Protein AF-A0A859QEV9-F1 (afdb_monomer_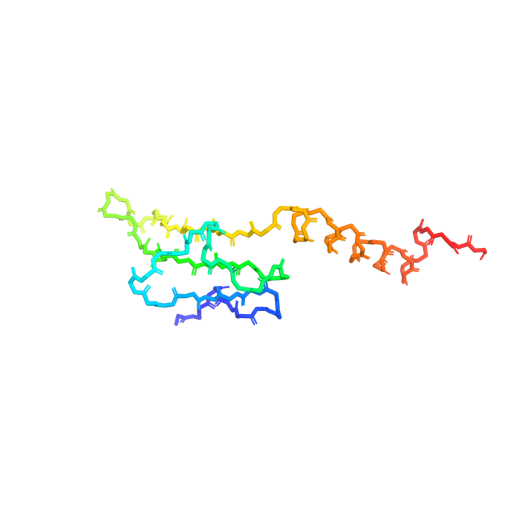lite)

Sequence (79 aa):
METILATPANLKIICDEANPTPRLIQDPTVVHVGRVKVNSDDQCGLWICFVADNLQVGAALNALLIAKVAIANNVIGGS

Secondary structure (DSSP, 8-state):
---SS---TTEEE--SSS---GGG---TTSEEEEEEEE-SS-TT-EEEEEE--IIIIIIIIHHHHHHHHHHHTTSSS--

pLDDT: mean 81.51, std 14.29, range [37.28, 95.88]

Organism: NCBI:txid375549

Structure (mmCIF, N/CA/C/O backbone):
data_AF-A0A859QEV9-F1
#
_entry.id   AF-A0A859QEV9-F1
#
loop_
_atom_site.group_PDB
_atom_site.id
_atom_site.type_symbol
_atom_site.label_atom_id
_atom_site.label_alt_id
_atom_site.label_comp_id
_atom_site.label_asym_id
_atom_site.label_entity_id
_atom_site.label_seq_id
_atom_site.pdbx_PDB_ins_code
_atom_site.Cartn_x
_atom_site.Cartn_y
_atom_site.Cartn_z
_atom_site.occupancy
_atom_site.B_iso_or_equiv
_atom_site.auth_seq_id
_atom_site.auth_comp_id
_atom_site.auth_asym_id
_atom_site.auth_atom_id
_atom_site.pdbx_PDB_model_num
ATOM 1 N N . MET A 1 1 ? -3.430 -15.691 18.273 1.00 38.59 1 MET A N 1
ATOM 2 C CA . MET A 1 1 ? -3.995 -14.806 17.237 1.00 38.59 1 MET A CA 1
ATOM 3 C C . MET A 1 1 ? -2.822 -14.077 16.618 1.00 38.59 1 MET A C 1
ATOM 5 O O . MET A 1 1 ? -2.252 -13.216 17.271 1.00 38.59 1 MET A O 1
ATOM 9 N N . GLU A 1 2 ? -2.368 -14.530 15.453 1.00 37.28 2 GLU A N 1
ATOM 10 C CA . GLU A 1 2 ? -1.260 -13.892 14.737 1.00 37.28 2 GLU A CA 1
ATOM 11 C C . GLU A 1 2 ? -1.745 -12.567 14.138 1.00 37.28 2 GLU A C 1
ATOM 13 O O . GLU A 1 2 ? -2.818 -12.500 13.537 1.00 37.28 2 GLU A O 1
ATOM 18 N N . THR A 1 3 ? -0.987 -11.492 14.339 1.00 50.59 3 THR A N 1
ATOM 19 C CA . THR A 1 3 ? -1.290 -10.180 13.761 1.00 50.59 3 THR A CA 1
ATOM 20 C C . THR A 1 3 ? -1.021 -10.239 12.252 1.00 50.59 3 THR A C 1
ATOM 22 O O . THR A 1 3 ? 0.131 -10.222 11.836 1.00 50.59 3 THR A O 1
ATOM 25 N N . ILE A 1 4 ? -2.075 -10.318 11.426 1.00 59.78 4 ILE A N 1
ATOM 26 C CA . ILE A 1 4 ? -1.976 -10.410 9.947 1.00 59.78 4 ILE A CA 1
ATOM 27 C C . ILE A 1 4 ? -1.386 -9.136 9.321 1.00 59.78 4 ILE A C 1
ATOM 29 O O . ILE A 1 4 ? -0.773 -9.187 8.256 1.00 59.78 4 ILE A O 1
ATOM 33 N N . LEU A 1 5 ? -1.473 -8.001 10.017 1.00 59.97 5 LEU A N 1
ATOM 34 C CA . LEU A 1 5 ? -0.604 -6.857 9.757 1.00 59.97 5 LEU A CA 1
ATOM 35 C C . LEU A 1 5 ? 0.789 -7.164 10.333 1.00 59.97 5 LEU A C 1
ATOM 37 O O . LEU A 1 5 ? 1.244 -6.528 11.280 1.00 59.97 5 LEU A O 1
ATOM 41 N N . ALA A 1 6 ? 1.454 -8.182 9.783 1.00 55.53 6 ALA A N 1
ATOM 42 C CA . ALA A 1 6 ? 2.900 -8.287 9.882 1.00 55.53 6 ALA A CA 1
ATOM 43 C C . ALA A 1 6 ? 3.488 -6.976 9.346 1.00 55.53 6 ALA A C 1
ATOM 45 O O . ALA A 1 6 ? 2.851 -6.313 8.530 1.00 55.53 6 ALA A O 1
ATOM 46 N N . THR A 1 7 ? 4.667 -6.573 9.802 1.00 57.47 7 THR A N 1
ATOM 47 C CA . THR A 1 7 ? 5.340 -5.361 9.321 1.00 57.47 7 THR A CA 1
ATOM 48 C C . THR A 1 7 ? 6.241 -5.746 8.137 1.00 57.47 7 THR A C 1
ATOM 50 O O . THR A 1 7 ? 7.426 -6.006 8.357 1.00 57.47 7 THR A O 1
ATOM 53 N N . PRO A 1 8 ? 5.751 -5.878 6.881 1.00 64.88 8 PRO A N 1
ATOM 54 C CA . PRO A 1 8 ? 6.653 -5.988 5.745 1.00 64.88 8 PRO A CA 1
ATOM 55 C C . PRO A 1 8 ? 7.464 -4.693 5.648 1.00 64.88 8 PRO A C 1
ATOM 57 O O . PRO A 1 8 ? 7.034 -3.646 6.132 1.00 64.88 8 PRO A O 1
ATOM 60 N N . ALA A 1 9 ? 8.621 -4.753 4.989 1.00 68.69 9 ALA A N 1
ATOM 61 C CA . ALA A 1 9 ? 9.608 -3.667 4.964 1.00 68.69 9 ALA A CA 1
ATOM 62 C C . ALA A 1 9 ? 9.050 -2.276 4.582 1.00 68.69 9 ALA A C 1
ATOM 64 O O . ALA A 1 9 ? 9.625 -1.268 4.975 1.00 68.69 9 ALA A O 1
ATOM 65 N N . ASN A 1 10 ? 7.921 -2.218 3.864 1.00 66.12 10 ASN A N 1
ATOM 66 C CA . ASN A 1 10 ? 7.340 -0.982 3.327 1.00 66.12 10 ASN A CA 1
ATOM 67 C C . ASN A 1 10 ? 6.045 -0.548 4.051 1.00 66.12 10 ASN A C 1
ATOM 69 O O . ASN A 1 10 ? 5.326 0.330 3.566 1.00 66.12 10 ASN A O 1
ATOM 73 N N . LEU A 1 11 ? 5.705 -1.180 5.180 1.00 69.94 11 LEU A N 1
ATOM 74 C CA . LEU A 1 11 ? 4.509 -0.875 5.965 1.00 69.94 11 LEU A CA 1
ATOM 75 C C . LEU A 1 11 ? 4.902 -0.372 7.349 1.00 69.94 11 LEU A C 1
ATOM 77 O O . LEU A 1 11 ? 5.628 -1.045 8.076 1.00 69.94 11 LEU A O 1
ATOM 81 N N . LYS A 1 12 ? 4.359 0.776 7.749 1.00 73.94 12 LYS A N 1
ATOM 82 C CA . LYS A 1 12 ? 4.521 1.310 9.099 1.00 73.94 12 LYS A CA 1
ATOM 83 C C . LYS A 1 12 ? 3.166 1.392 9.789 1.00 73.94 12 LYS A C 1
ATOM 85 O O . LYS A 1 12 ? 2.303 2.184 9.410 1.00 73.94 12 LYS A O 1
ATOM 90 N N . ILE A 1 13 ? 2.987 0.575 10.821 1.00 71.50 13 ILE A N 1
ATOM 91 C CA . ILE A 1 13 ? 1.799 0.626 11.675 1.00 71.50 13 ILE A CA 1
ATOM 92 C C . ILE A 1 13 ? 2.004 1.744 12.696 1.00 71.50 13 ILE A C 1
ATOM 94 O O . ILE A 1 13 ? 2.981 1.742 13.445 1.00 71.50 13 ILE A O 1
ATOM 98 N N . ILE A 1 14 ? 1.089 2.707 12.712 1.00 67.12 14 ILE A N 1
ATOM 99 C CA . ILE A 1 14 ? 1.009 3.734 13.745 1.00 67.12 14 ILE A CA 1
ATOM 100 C C . ILE A 1 14 ? -0.010 3.243 14.774 1.00 67.12 14 ILE A C 1
ATOM 102 O O . ILE A 1 14 ? -1.214 3.256 14.526 1.00 67.12 14 ILE A O 1
ATOM 106 N N . CYS A 1 15 ? 0.492 2.769 15.915 1.00 56.34 15 CYS A N 1
ATOM 107 C CA . CYS A 1 15 ? -0.332 2.268 17.021 1.00 56.34 15 CYS A CA 1
ATOM 108 C C . CYS A 1 15 ? -0.892 3.381 17.922 1.00 56.34 15 CYS A C 1
ATOM 110 O O . CYS A 1 15 ? -1.651 3.082 18.837 1.00 56.34 15 CYS A O 1
ATOM 112 N N . ASP A 1 16 ? -0.492 4.633 17.695 1.00 54.72 16 ASP A N 1
ATOM 113 C CA . ASP A 1 16 ? -0.835 5.764 18.555 1.00 54.72 16 ASP A CA 1
ATOM 114 C C . ASP A 1 16 ? -2.128 6.466 18.100 1.00 54.72 16 ASP A C 1
ATOM 116 O O . ASP A 1 16 ? -2.523 6.367 16.936 1.00 54.72 16 ASP A O 1
ATOM 120 N N . GLU A 1 17 ? -2.779 7.220 18.992 1.00 52.31 17 GLU A N 1
ATOM 121 C CA . GLU A 1 17 ? -4.051 7.919 18.699 1.00 52.31 17 GLU A CA 1
ATOM 122 C C . GLU A 1 17 ? -3.934 9.008 17.608 1.00 52.31 17 GLU A C 1
ATOM 124 O O . GLU A 1 17 ? -4.933 9.530 17.093 1.00 52.31 17 GLU A O 1
ATOM 129 N N . ALA A 1 18 ? -2.704 9.344 17.214 1.00 60.41 18 ALA A N 1
ATOM 130 C CA . ALA A 1 18 ? -2.410 10.249 16.118 1.00 60.41 18 ALA A CA 1
ATOM 131 C C . ALA A 1 18 ? -2.703 9.582 14.764 1.00 60.41 18 ALA A C 1
ATOM 133 O O . ALA A 1 18 ? -1.937 8.774 14.241 1.00 60.41 18 ALA A O 1
ATOM 134 N N . ASN A 1 19 ? -3.829 9.963 14.164 1.00 69.25 19 ASN A N 1
ATOM 135 C CA . ASN A 1 19 ? -4.216 9.471 12.846 1.00 69.25 19 ASN A CA 1
ATOM 136 C C . AS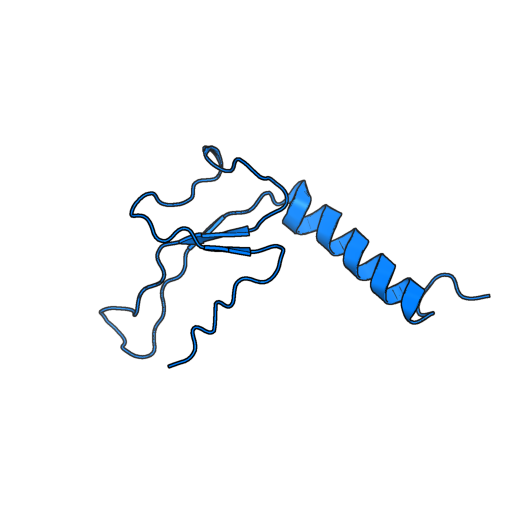N A 1 19 ? -3.200 9.907 11.784 1.00 69.25 19 ASN A C 1
ATOM 138 O O . ASN A 1 19 ? -2.896 11.105 11.708 1.00 69.25 19 ASN A O 1
ATOM 142 N N . PRO A 1 20 ? -2.724 8.990 10.919 1.00 78.38 20 PRO A N 1
ATOM 143 C CA . PRO A 1 20 ? -1.929 9.408 9.784 1.00 78.38 20 PRO A CA 1
ATOM 144 C C . PRO A 1 20 ? -2.766 10.371 8.937 1.00 78.38 20 PRO A C 1
ATOM 146 O O . PRO A 1 20 ? -3.944 10.137 8.668 1.00 78.38 20 PRO A O 1
ATOM 149 N N . THR A 1 21 ? -2.163 11.485 8.539 1.00 85.69 21 THR A N 1
ATOM 150 C CA . THR A 1 21 ? -2.757 12.425 7.585 1.00 85.69 21 THR A CA 1
ATOM 151 C C . THR A 1 21 ? -1.727 12.725 6.507 1.00 85.69 21 THR A C 1
ATOM 153 O O . THR A 1 21 ? -0.533 12.699 6.815 1.00 85.69 21 THR A O 1
ATOM 156 N N . PRO A 1 22 ? -2.145 13.044 5.268 1.00 88.12 22 PRO A N 1
ATOM 157 C CA . PRO A 1 22 ? -1.207 13.290 4.172 1.00 88.12 22 PRO A CA 1
ATOM 158 C C . PRO A 1 22 ? -0.111 14.314 4.496 1.00 88.12 22 PRO A C 1
ATOM 160 O O . PRO A 1 22 ? 1.022 14.173 4.060 1.00 88.12 22 PRO A O 1
ATOM 163 N N . ARG A 1 23 ? -0.424 15.319 5.323 1.00 87.69 23 ARG A N 1
ATOM 164 C CA . ARG A 1 23 ? 0.524 16.362 5.738 1.00 87.69 23 ARG A CA 1
ATOM 165 C C . ARG A 1 23 ? 1.611 15.873 6.703 1.00 87.69 23 ARG A C 1
ATOM 167 O O . ARG A 1 23 ? 2.648 16.514 6.804 1.00 87.69 23 ARG A O 1
ATOM 174 N N . LEU A 1 24 ? 1.356 14.809 7.462 1.00 82.06 24 LEU A N 1
ATOM 175 C CA . LEU A 1 24 ? 2.231 14.342 8.547 1.00 82.06 24 LEU A CA 1
ATOM 176 C C . LEU A 1 24 ? 3.091 13.133 8.150 1.00 82.06 24 LEU A C 1
ATOM 178 O O . LEU A 1 24 ? 3.806 12.592 8.992 1.00 82.06 24 LEU A O 1
ATOM 182 N N . ILE A 1 25 ? 3.028 12.703 6.888 1.00 82.06 25 ILE A N 1
ATOM 183 C CA . ILE A 1 25 ? 3.886 11.643 6.356 1.00 82.06 25 ILE A CA 1
ATOM 184 C C . ILE A 1 25 ? 5.331 12.162 6.340 1.00 82.06 25 ILE A C 1
ATOM 186 O O . ILE A 1 25 ? 5.612 13.188 5.727 1.00 82.06 25 ILE A O 1
ATOM 190 N N . GLN A 1 26 ? 6.243 11.462 7.015 1.00 79.94 26 GLN A N 1
ATOM 191 C CA . GLN A 1 26 ? 7.670 11.816 7.038 1.00 79.94 26 GLN A CA 1
ATOM 192 C C . GLN A 1 26 ? 8.491 10.991 6.050 1.00 79.94 26 GLN A C 1
ATOM 194 O O . GLN A 1 26 ? 9.411 11.515 5.432 1.00 79.94 26 GLN A O 1
ATOM 199 N N . ASP A 1 27 ? 8.154 9.707 5.912 1.00 84.88 27 ASP A N 1
ATOM 200 C CA . ASP A 1 27 ? 8.796 8.801 4.968 1.00 84.88 27 ASP A CA 1
ATOM 201 C C . ASP A 1 27 ? 7.845 8.540 3.786 1.00 84.88 27 ASP A C 1
ATOM 203 O O . ASP A 1 27 ? 6.844 7.833 3.945 1.00 84.88 27 ASP A O 1
ATOM 207 N N . PRO A 1 28 ? 8.116 9.128 2.611 1.00 83.25 28 PRO A N 1
ATOM 208 C CA . PRO A 1 28 ? 7.286 8.960 1.423 1.00 83.25 28 PRO A CA 1
ATOM 209 C C . PRO A 1 28 ? 7.416 7.575 0.770 1.00 83.25 28 PRO A C 1
ATOM 211 O O . PRO A 1 28 ? 6.703 7.295 -0.188 1.00 83.25 28 PRO A O 1
ATOM 214 N N . THR A 1 29 ? 8.272 6.681 1.279 1.00 84.06 29 THR A N 1
ATOM 215 C CA . THR A 1 29 ? 8.439 5.313 0.758 1.00 84.06 29 THR A CA 1
ATOM 216 C C . THR A 1 29 ? 7.614 4.261 1.499 1.00 84.06 29 THR A C 1
ATOM 218 O O . THR A 1 29 ? 7.535 3.118 1.042 1.00 84.06 29 THR A O 1
ATOM 221 N N . VAL A 1 30 ? 6.956 4.633 2.603 1.00 83.56 30 VAL A N 1
ATOM 222 C CA . VAL A 1 30 ? 6.176 3.701 3.429 1.00 83.5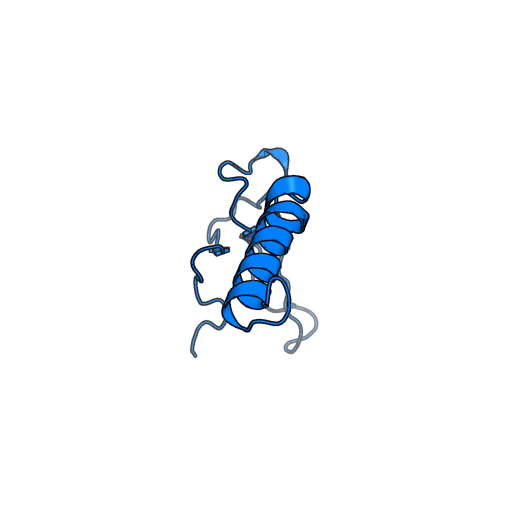6 30 VAL A CA 1
ATOM 223 C C . VAL A 1 30 ? 4.690 4.041 3.447 1.00 83.56 30 VAL A C 1
ATOM 225 O O . VAL A 1 30 ? 4.271 5.202 3.448 1.00 83.56 30 VAL A O 1
ATOM 228 N N . VAL A 1 31 ? 3.870 2.996 3.519 1.00 87.25 31 VAL A N 1
ATOM 229 C CA . VAL A 1 31 ? 2.435 3.133 3.781 1.00 87.25 31 VAL A CA 1
ATOM 230 C C . VAL A 1 31 ? 2.219 3.218 5.286 1.00 87.25 31 VAL A C 1
ATOM 232 O O . VAL A 1 31 ? 2.659 2.343 6.034 1.00 87.25 31 VAL A O 1
ATOM 235 N N . HIS A 1 32 ? 1.511 4.251 5.729 1.00 86.75 32 HIS A N 1
ATOM 236 C CA . HIS A 1 32 ? 1.148 4.440 7.126 1.00 86.75 32 HIS A CA 1
ATOM 237 C C . HIS A 1 32 ? -0.248 3.873 7.380 1.00 86.75 32 HIS A C 1
ATOM 239 O O . HIS A 1 32 ? -1.206 4.230 6.689 1.00 86.75 32 HIS A O 1
ATOM 245 N N . VAL A 1 33 ? -0.363 3.009 8.388 1.00 86.69 33 VAL A N 1
ATOM 246 C CA . VAL A 1 33 ? -1.622 2.358 8.778 1.00 86.69 33 VAL A CA 1
ATOM 247 C C . VAL A 1 33 ? -2.029 2.820 10.166 1.00 86.69 33 VAL A C 1
ATOM 249 O O . VAL A 1 33 ? -1.210 2.805 11.079 1.00 86.69 33 VAL A O 1
ATOM 252 N N . GLY A 1 34 ? -3.295 3.187 10.339 1.00 85.62 34 GLY A N 1
ATOM 253 C CA . GLY A 1 34 ? -3.866 3.531 11.638 1.00 85.62 34 GLY A CA 1
ATOM 254 C C . GLY A 1 34 ? -5.327 3.112 11.752 1.00 85.62 34 GLY A C 1
ATOM 255 O O . GLY A 1 34 ? -5.907 2.555 10.818 1.00 85.62 34 GLY A O 1
ATOM 256 N N . ARG A 1 35 ? -5.939 3.406 12.905 1.00 82.88 35 ARG A N 1
ATOM 257 C CA . ARG A 1 35 ? -7.354 3.104 13.202 1.00 82.88 35 ARG A CA 1
ATOM 258 C C . ARG A 1 35 ? -7.748 1.638 12.988 1.00 82.88 35 ARG A C 1
ATOM 260 O O . ARG A 1 35 ? -8.882 1.381 12.598 1.00 82.88 35 ARG A O 1
ATOM 267 N N . VAL A 1 36 ? -6.838 0.698 13.243 1.00 85.81 36 VAL A N 1
ATOM 268 C CA . VAL A 1 36 ? -7.126 -0.738 13.136 1.00 85.81 36 VAL A CA 1
ATOM 269 C C . VAL A 1 36 ? -8.056 -1.136 14.281 1.00 85.81 36 VAL A C 1
ATOM 271 O O . VAL A 1 36 ? -7.624 -1.221 15.428 1.00 85.81 36 VAL A O 1
ATOM 274 N N . LYS A 1 37 ? -9.343 -1.339 13.991 1.00 86.50 37 LYS A N 1
ATOM 275 C CA . LYS A 1 37 ? -10.341 -1.726 15.000 1.00 86.50 37 LYS A CA 1
ATOM 276 C C . LYS A 1 37 ? -11.491 -2.518 14.389 1.00 86.50 37 LYS A C 1
ATOM 278 O O . LYS A 1 37 ? -11.879 -2.267 13.251 1.00 86.50 37 LYS A O 1
ATOM 283 N N . VAL A 1 38 ? -12.070 -3.431 15.164 1.00 90.31 38 VAL A N 1
ATOM 284 C CA . VAL A 1 38 ? -13.316 -4.124 14.794 1.00 90.31 38 VAL A CA 1
ATOM 285 C C . VAL A 1 38 ? -14.451 -3.100 14.686 1.00 90.31 38 VAL A C 1
ATOM 287 O O . VAL A 1 38 ? -14.477 -2.108 15.421 1.00 90.31 38 VAL A O 1
ATOM 290 N N . ASN A 1 39 ? -15.363 -3.301 13.738 1.00 89.25 39 ASN A N 1
ATOM 291 C CA . ASN A 1 39 ? -16.549 -2.470 13.601 1.00 89.25 39 ASN A CA 1
ATOM 292 C C . ASN A 1 39 ? -17.509 -2.708 14.779 1.00 89.25 39 ASN A C 1
ATOM 294 O O . ASN A 1 39 ? -17.798 -3.847 15.129 1.00 89.25 39 ASN A O 1
ATOM 298 N N . SER A 1 40 ? -18.010 -1.634 15.395 1.00 90.88 40 SER A N 1
ATOM 299 C CA . SER A 1 40 ? -18.950 -1.738 16.520 1.00 90.88 40 SER A CA 1
ATOM 300 C C . SER A 1 40 ? -20.286 -2.349 16.111 1.00 90.88 40 SER A C 1
ATOM 302 O O . SER A 1 40 ? -20.931 -2.998 16.929 1.00 90.88 40 SER A O 1
ATOM 304 N N . ASP A 1 41 ? -20.674 -2.153 14.852 1.00 95.00 41 ASP A N 1
ATOM 305 C CA . ASP A 1 41 ? -22.001 -2.518 14.352 1.00 95.00 41 ASP A CA 1
ATOM 306 C C . ASP A 1 41 ? -22.008 -3.904 13.683 1.00 95.00 41 ASP A C 1
ATOM 308 O O . ASP A 1 41 ? -23.068 -4.469 13.430 1.00 95.00 41 ASP A O 1
ATOM 312 N N . ASP A 1 42 ? -20.825 -4.460 13.403 1.00 94.19 42 ASP A N 1
ATOM 313 C CA . ASP A 1 42 ? -20.641 -5.761 12.761 1.00 94.19 42 ASP A CA 1
ATOM 314 C C . ASP A 1 42 ? -19.322 -6.393 13.226 1.00 94.19 42 ASP A C 1
ATOM 316 O O . ASP A 1 42 ? -18.238 -5.912 12.898 1.00 94.19 42 ASP A O 1
ATOM 320 N N . GLN A 1 43 ? -19.405 -7.505 13.959 1.00 89.94 43 GLN A N 1
ATOM 321 C CA . GLN A 1 43 ? -18.229 -8.204 14.492 1.00 89.94 43 GLN A CA 1
ATOM 322 C C . GLN A 1 43 ? -17.353 -8.843 13.403 1.00 89.94 43 GLN A C 1
ATOM 324 O O . GLN A 1 43 ? -16.197 -9.174 13.669 1.00 89.94 43 GLN A O 1
ATOM 329 N N . CYS A 1 44 ? -17.871 -8.997 12.182 1.00 93.62 44 CYS A N 1
ATOM 330 C CA . CYS A 1 44 ? -17.094 -9.404 11.015 1.00 93.62 44 CYS A CA 1
ATOM 331 C C . CYS A 1 44 ? -16.474 -8.209 10.267 1.00 93.62 44 CYS A C 1
ATOM 333 O O . CYS A 1 44 ? -15.648 -8.409 9.376 1.00 93.62 44 CYS A O 1
ATOM 335 N N . GLY A 1 45 ? -16.837 -6.973 10.622 1.00 91.81 45 GLY A N 1
ATOM 336 C CA . GLY A 1 45 ? -16.323 -5.752 10.011 1.00 91.81 45 GLY A CA 1
ATOM 337 C C . GLY A 1 45 ? -15.011 -5.269 10.636 1.00 91.81 45 GLY A C 1
ATOM 338 O O . GLY A 1 45 ? -14.799 -5.355 11.846 1.00 91.81 45 GLY A O 1
ATOM 339 N N . LEU A 1 46 ? -14.135 -4.688 9.813 1.00 90.75 46 LEU A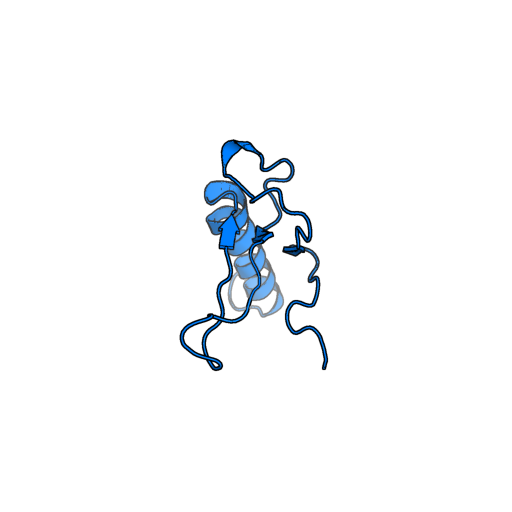 N 1
ATOM 340 C CA . LEU A 1 46 ? -12.843 -4.144 10.235 1.00 90.75 46 LEU A CA 1
ATOM 341 C C . LEU A 1 46 ? -12.636 -2.741 9.654 1.00 90.75 46 LEU A C 1
ATOM 343 O O . LEU A 1 46 ? -12.709 -2.542 8.443 1.00 90.75 46 LEU A O 1
ATOM 347 N N . TRP A 1 47 ? -12.332 -1.776 10.518 1.00 89.06 47 TRP A N 1
ATOM 348 C CA . TRP A 1 47 ? -11.903 -0.439 10.125 1.00 89.06 47 TRP A CA 1
ATOM 349 C C . TRP A 1 47 ? -10.383 -0.386 10.058 1.00 89.06 47 TRP A C 1
ATOM 351 O O . TRP A 1 47 ? -9.703 -0.803 10.996 1.00 89.06 47 TRP A O 1
ATOM 361 N N . ILE A 1 48 ? -9.859 0.150 8.956 1.00 88.00 48 ILE A N 1
ATOM 362 C CA . ILE A 1 48 ? -8.439 0.459 8.781 1.00 88.00 48 ILE A CA 1
ATOM 363 C C . ILE A 1 48 ? -8.328 1.767 7.993 1.00 88.00 48 ILE A C 1
ATOM 365 O O . ILE A 1 48 ? -9.060 1.983 7.028 1.00 88.00 48 ILE A O 1
ATOM 369 N N . CYS A 1 49 ? -7.412 2.645 8.394 1.00 87.94 49 CYS A N 1
ATOM 370 C CA . CYS A 1 49 ? -7.068 3.860 7.665 1.00 87.94 49 CYS A CA 1
ATOM 371 C C . CYS A 1 49 ? -5.658 3.741 7.084 1.00 87.94 49 CYS A C 1
ATOM 373 O O . CYS A 1 49 ? -4.720 3.401 7.807 1.00 87.94 49 CYS A O 1
ATOM 375 N N . PHE A 1 50 ? -5.519 4.056 5.796 1.00 88.44 50 PHE A N 1
ATOM 376 C CA . PHE A 1 50 ? -4.249 4.052 5.077 1.00 88.44 50 PHE A CA 1
ATOM 377 C C . PHE A 1 50 ? -3.916 5.449 4.576 1.00 88.44 50 PHE A C 1
ATOM 379 O O . PHE A 1 50 ? -4.779 6.150 4.045 1.00 88.44 50 PHE A O 1
ATOM 386 N N . VAL A 1 51 ? -2.647 5.821 4.697 1.00 90.81 51 VAL A N 1
ATOM 387 C CA . VAL A 1 51 ? -2.104 7.045 4.114 1.00 90.81 51 VAL A CA 1
ATOM 388 C C . VAL A 1 51 ? -0.744 6.740 3.499 1.00 90.81 51 VAL A C 1
ATOM 390 O O . VAL A 1 51 ? 0.117 6.142 4.141 1.00 90.81 51 VAL A O 1
ATOM 393 N N . ALA A 1 52 ? -0.546 7.167 2.257 1.00 90.19 52 ALA A N 1
ATOM 394 C CA . ALA A 1 52 ? 0.697 6.983 1.521 1.00 90.19 52 ALA A CA 1
ATOM 395 C C . ALA A 1 52 ? 0.930 8.152 0.558 1.00 90.19 52 ALA A C 1
ATOM 397 O O . ALA A 1 52 ? -0.013 8.844 0.168 1.00 90.19 52 ALA A O 1
ATOM 398 N N . ASP A 1 53 ? 2.185 8.344 0.156 1.00 90.88 53 ASP A N 1
ATOM 399 C CA . ASP A 1 53 ? 2.520 9.165 -1.004 1.00 90.88 53 ASP A CA 1
ATOM 400 C C . ASP A 1 53 ? 2.191 8.377 -2.284 1.00 90.88 53 ASP A C 1
ATOM 402 O O . ASP A 1 53 ? 2.790 7.337 -2.574 1.00 90.88 53 ASP A O 1
ATOM 406 N N . ASN A 1 54 ? 1.218 8.862 -3.057 1.00 89.88 54 ASN A N 1
ATOM 407 C CA . ASN A 1 54 ? 0.775 8.182 -4.273 1.00 89.88 54 ASN A CA 1
ATOM 408 C C . ASN A 1 54 ? 1.785 8.270 -5.420 1.00 89.88 54 ASN A C 1
ATOM 410 O O . ASN A 1 54 ? 1.829 7.359 -6.244 1.00 89.88 54 ASN A O 1
ATOM 414 N N . LEU A 1 55 ? 2.585 9.336 -5.498 1.00 91.00 55 LEU A N 1
ATOM 415 C CA . LEU A 1 55 ? 3.600 9.448 -6.543 1.00 91.00 55 LEU A CA 1
ATOM 416 C C . LEU A 1 55 ? 4.746 8.486 -6.255 1.00 91.00 55 LEU A C 1
ATOM 418 O O . LEU A 1 55 ? 5.214 7.793 -7.160 1.00 91.00 55 LEU A O 1
ATOM 422 N N . GLN A 1 56 ? 5.165 8.403 -4.993 1.00 90.06 56 GLN A N 1
ATOM 423 C CA . GLN A 1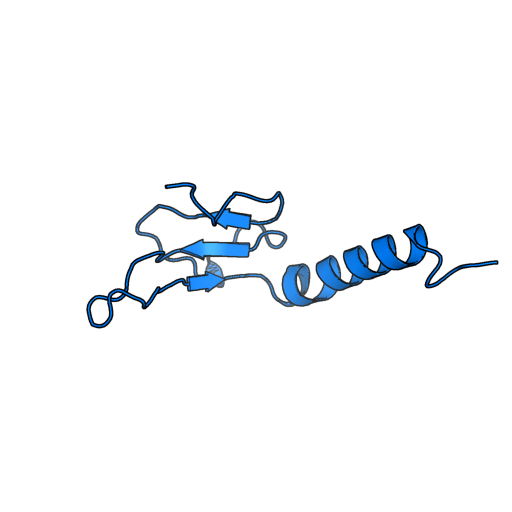 56 ? 6.293 7.569 -4.622 1.00 90.06 56 GLN A CA 1
ATOM 424 C C . GLN A 1 56 ? 5.910 6.103 -4.395 1.00 90.06 56 GLN A C 1
ATOM 426 O O . GLN A 1 56 ? 6.419 5.246 -5.114 1.00 90.06 56 GLN A O 1
ATOM 431 N N . VAL A 1 57 ? 5.008 5.788 -3.460 1.00 88.75 57 VAL A N 1
ATOM 432 C CA . VAL A 1 57 ? 4.591 4.396 -3.198 1.00 88.75 57 VAL A CA 1
ATOM 433 C C . VAL A 1 57 ? 3.584 3.919 -4.234 1.00 88.75 57 VAL A C 1
ATOM 435 O O . VAL A 1 57 ? 3.760 2.850 -4.815 1.00 88.75 57 VAL A O 1
ATOM 438 N N . GLY A 1 58 ? 2.535 4.712 -4.475 1.00 85.06 58 GLY A N 1
ATOM 439 C CA . GLY A 1 58 ? 1.417 4.313 -5.336 1.00 85.06 58 GLY A CA 1
ATOM 440 C C . GLY A 1 58 ? 1.831 4.044 -6.785 1.00 85.06 58 GLY A C 1
ATOM 441 O O . GLY A 1 58 ? 1.325 3.104 -7.397 1.00 85.06 58 GLY A O 1
ATOM 442 N N . ALA A 1 59 ? 2.784 4.822 -7.303 1.00 91.56 59 ALA A N 1
ATOM 443 C CA . ALA A 1 59 ? 3.246 4.735 -8.682 1.00 91.56 59 ALA A CA 1
ATOM 444 C C . ALA A 1 59 ? 4.707 4.273 -8.795 1.00 91.56 59 ALA A C 1
ATOM 446 O O . ALA A 1 59 ? 4.961 3.148 -9.228 1.00 91.56 59 ALA A O 1
ATOM 447 N N . ALA A 1 60 ? 5.674 5.124 -8.433 1.00 92.94 60 ALA A N 1
ATOM 448 C CA . ALA A 1 60 ? 7.072 4.935 -8.822 1.00 92.94 60 ALA A CA 1
ATOM 449 C C . ALA A 1 60 ? 7.707 3.660 -8.241 1.00 92.94 60 ALA A C 1
ATOM 451 O O . ALA A 1 60 ? 8.315 2.879 -8.978 1.00 92.94 60 ALA A O 1
ATOM 452 N N . LEU A 1 61 ? 7.554 3.424 -6.935 1.00 90.19 61 LEU A N 1
ATOM 453 C CA . LEU A 1 61 ? 8.140 2.271 -6.255 1.00 90.19 61 LEU A CA 1
ATOM 454 C C . LEU A 1 61 ? 7.514 0.966 -6.749 1.00 90.19 61 LEU A C 1
ATOM 456 O O . LEU A 1 61 ? 8.241 0.035 -7.092 1.00 90.19 61 LEU A O 1
ATOM 460 N N . ASN A 1 62 ? 6.184 0.913 -6.848 1.00 90.00 62 ASN A N 1
ATOM 461 C CA . ASN A 1 62 ? 5.485 -0.264 -7.359 1.00 90.00 62 ASN A CA 1
ATOM 462 C C . ASN A 1 62 ? 5.882 -0.576 -8.809 1.00 90.00 62 ASN A C 1
ATOM 464 O O . ASN A 1 62 ? 6.191 -1.727 -9.114 1.00 90.00 62 ASN A O 1
ATOM 468 N N . ALA A 1 63 ? 5.957 0.432 -9.685 1.00 94.19 63 ALA A N 1
ATOM 469 C CA . ALA A 1 63 ? 6.397 0.247 -11.068 1.00 94.19 63 ALA A CA 1
ATOM 470 C C . ALA A 1 63 ? 7.832 -0.302 -11.147 1.00 94.19 63 ALA A C 1
ATOM 472 O O . ALA A 1 63 ? 8.096 -1.250 -11.889 1.00 94.19 63 ALA A O 1
ATOM 473 N N . LEU A 1 64 ? 8.752 0.240 -10.340 1.00 93.38 64 LEU A N 1
ATOM 474 C CA . LEU A 1 64 ? 10.133 -0.237 -10.274 1.00 93.38 64 LEU A CA 1
ATOM 475 C C . LEU A 1 64 ? 10.223 -1.681 -9.758 1.00 93.38 64 LEU A C 1
ATOM 477 O O . LEU A 1 64 ? 10.983 -2.478 -10.307 1.00 93.38 64 LEU A O 1
ATOM 481 N N . LEU A 1 65 ? 9.473 -2.029 -8.709 1.00 92.12 65 LEU A N 1
ATOM 482 C CA . LEU A 1 65 ? 9.460 -3.384 -8.149 1.00 92.12 65 LEU A CA 1
ATOM 483 C C . LEU A 1 65 ? 8.893 -4.399 -9.148 1.00 92.12 65 LEU A C 1
ATOM 485 O O . LEU A 1 65 ? 9.493 -5.458 -9.331 1.00 92.12 65 LEU A O 1
ATOM 489 N N . ILE A 1 66 ? 7.809 -4.054 -9.849 1.00 94.31 66 ILE A N 1
ATOM 490 C CA . ILE A 1 66 ? 7.249 -4.880 -10.927 1.00 94.31 66 ILE A CA 1
ATOM 491 C C . ILE A 1 66 ? 8.286 -5.088 -12.034 1.00 94.31 66 ILE A C 1
ATOM 493 O O . ILE A 1 66 ? 8.515 -6.224 -12.440 1.00 94.31 66 ILE A O 1
ATOM 497 N N . ALA A 1 67 ? 8.965 -4.027 -12.483 1.00 95.06 67 ALA A N 1
ATOM 498 C CA . ALA A 1 67 ? 9.998 -4.138 -13.511 1.00 95.06 67 ALA A CA 1
ATOM 499 C C . ALA A 1 67 ? 11.165 -5.036 -13.066 1.00 95.06 67 ALA A C 1
ATOM 501 O O . ALA A 1 67 ? 11.606 -5.890 -13.831 1.00 95.06 67 ALA A O 1
ATOM 502 N N . LYS A 1 68 ? 11.630 -4.903 -11.815 1.00 94.44 68 LYS A N 1
ATOM 503 C CA . LYS A 1 68 ? 12.680 -5.768 -11.248 1.00 94.44 68 LYS A CA 1
ATOM 504 C C . LYS A 1 68 ? 12.272 -7.239 -11.254 1.00 94.44 68 LYS A C 1
ATOM 506 O O . LYS A 1 68 ? 13.064 -8.083 -11.665 1.00 94.44 68 LYS A O 1
ATOM 511 N N . VAL A 1 69 ? 11.046 -7.542 -10.825 1.00 95.81 69 VAL A N 1
ATOM 512 C CA . VAL A 1 69 ? 10.517 -8.913 -10.844 1.00 95.81 69 VAL A CA 1
ATOM 513 C C . VAL A 1 69 ? 10.383 -9.417 -12.281 1.00 95.81 69 VAL A C 1
ATOM 515 O O . VAL A 1 69 ? 10.776 -10.545 -12.561 1.00 95.81 69 VAL A O 1
ATOM 518 N N . ALA A 1 70 ? 9.895 -8.592 -13.207 1.00 95.88 70 ALA A N 1
ATOM 519 C CA . ALA A 1 70 ? 9.742 -8.969 -14.609 1.00 95.88 70 ALA A CA 1
ATOM 520 C C . ALA A 1 70 ? 11.090 -9.280 -15.284 1.00 95.88 70 ALA A C 1
ATOM 522 O O . ALA A 1 70 ? 11.191 -10.281 -15.988 1.00 95.88 70 ALA A O 1
ATOM 523 N N . IL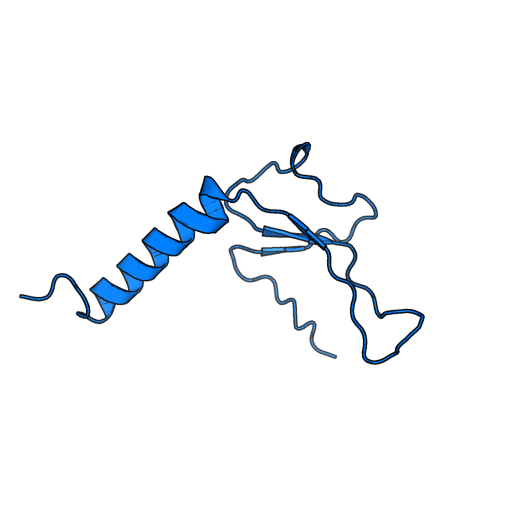E A 1 71 ? 12.133 -8.486 -15.017 1.00 95.25 71 ILE A N 1
ATOM 524 C CA . ILE A 1 71 ? 13.501 -8.742 -15.497 1.00 95.25 71 ILE A CA 1
ATOM 525 C C . ILE A 1 71 ? 14.055 -10.032 -14.885 1.00 95.25 71 ILE A C 1
ATOM 527 O O . ILE A 1 71 ? 14.548 -10.889 -15.610 1.00 95.25 71 ILE A O 1
ATOM 531 N N . ALA A 1 72 ? 13.934 -10.214 -13.566 1.00 95.19 72 ALA A N 1
ATOM 532 C CA . ALA A 1 72 ? 14.429 -11.414 -12.883 1.00 95.19 72 ALA A CA 1
ATOM 533 C C . ALA A 1 72 ? 13.773 -12.713 -13.387 1.00 95.19 72 ALA A C 1
ATOM 535 O O . ALA A 1 72 ? 14.372 -13.781 -13.303 1.00 95.19 72 ALA A O 1
ATOM 536 N N . ASN A 1 73 ? 12.554 -12.612 -13.922 1.00 95.50 73 ASN A N 1
ATOM 537 C CA . ASN A 1 73 ? 11.810 -13.727 -14.502 1.00 95.50 73 ASN A CA 1
ATOM 538 C C . ASN A 1 73 ? 11.864 -13.759 -16.043 1.00 95.50 73 ASN A C 1
ATOM 540 O O . ASN A 1 73 ? 11.103 -14.505 -16.652 1.00 95.50 73 ASN A O 1
ATOM 544 N N . ASN A 1 74 ? 12.736 -12.965 -16.681 1.00 93.62 74 ASN A N 1
ATOM 545 C CA . ASN A 1 74 ? 12.886 -12.865 -18.141 1.00 93.62 74 ASN A CA 1
ATOM 546 C C . ASN A 1 74 ? 11.581 -12.555 -18.902 1.00 93.62 74 ASN A C 1
ATOM 548 O O . ASN A 1 74 ? 11.448 -12.876 -20.080 1.00 93.62 74 ASN A O 1
ATOM 552 N N . VAL A 1 75 ? 10.609 -11.918 -18.246 1.00 94.38 75 VAL A N 1
ATOM 553 C CA . VAL A 1 75 ? 9.352 -11.481 -18.875 1.00 94.38 75 VAL A CA 1
ATOM 554 C C . VAL A 1 75 ? 9.608 -10.293 -19.807 1.00 94.38 75 VAL A C 1
ATOM 556 O O . VAL A 1 75 ? 8.960 -10.159 -20.841 1.00 94.38 75 VAL A O 1
ATOM 559 N N . ILE A 1 76 ? 10.566 -9.433 -19.449 1.00 86.56 76 ILE A N 1
ATOM 560 C CA . ILE A 1 76 ? 11.036 -8.299 -20.252 1.00 86.56 76 ILE A CA 1
ATOM 561 C C . ILE A 1 76 ? 12.564 -8.221 -20.185 1.00 86.56 76 ILE A C 1
ATOM 563 O O . ILE A 1 76 ? 13.156 -8.554 -19.162 1.00 86.56 76 ILE A O 1
ATOM 567 N N . GLY A 1 77 ? 13.202 -7.755 -21.262 1.00 76.50 77 GLY A N 1
ATOM 568 C CA . GLY A 1 77 ? 14.664 -7.617 -21.327 1.00 76.50 77 GLY A CA 1
ATOM 569 C C . GLY A 1 77 ? 15.425 -8.921 -21.599 1.00 76.50 77 GLY A C 1
ATOM 570 O O . GLY A 1 77 ? 16.644 -8.932 -21.466 1.00 76.50 77 GLY A O 1
ATOM 571 N N . GLY A 1 78 ? 14.726 -9.994 -21.984 1.00 70.38 78 GLY A N 1
ATOM 572 C CA . GLY A 1 78 ? 15.348 -11.231 -22.448 1.00 70.38 78 GLY A CA 1
ATOM 573 C C . GLY A 1 78 ? 15.920 -11.096 -23.861 1.00 70.38 78 GLY A C 1
ATOM 574 O O . GLY A 1 78 ? 15.211 -10.702 -24.789 1.00 70.38 78 GLY A O 1
ATOM 575 N N . SER A 1 79 ? 17.205 -11.424 -23.981 1.00 60.44 79 SER A N 1
ATOM 576 C CA . SER A 1 79 ? 17.894 -11.869 -25.199 1.00 60.44 79 SER A CA 1
ATOM 577 C C . SER A 1 79 ? 17.852 -13.387 -25.298 1.00 60.44 79 SER A C 1
ATOM 579 O O . SER A 1 79 ? 18.162 -14.010 -24.254 1.00 60.44 79 SER A O 1
#

Radius of gyration: 16.53 Å; chains: 1; bounding box: 40×31×44 Å

Foldseek 3Di:
DDDPPDPDPQEDEDADPDDDDQVPDPDQRHKYKDPFDQDPVDNVRTDIDIDHNCVRHVPDVVVVVVVVVCVVVVVPPHD